Protein AF-A0A927YHT5-F1 (afdb_monomer)

Foldseek 3Di:
DDDPCPDDDPVNVVVVVVVVVVVCVVVVVVVVLVLLVVLLVQVLVVQVQLQVQLVVLVPDPQLVPFPLSVVLVVVLQWKDFQQCSCPPPPHSNQVSSCVSSVHPGRDQVVVVVSRSLAPDPRWTKIKHQPPDPVRGMKIFIAQAFCSSDGDNPDPRGDPVCCHTGSMDD

Sequence (169 aa):
MKTNNKGFSLVELIIVIAIMAILVGIMAPQLLRYVEKSRVTADEELLNAIYSAVVYASYDPIVLDDPNAKAIIDSLVTPRTLESIMTPAGNAYAAEVMDTLGWSDLNQATYEAMLESAHESNCEIWIAYQGGVQNPIAMWITTTDSRGKRDTSHSGTSVDDIGINICIK

pLDDT: mean 84.1, std 9.45, range [52.19, 95.19]

Solvent-accessible surface area (backbone atoms only — not comparable to full-atom values): 9351 Å² total; per-residue (Å²): 135,89,80,83,76,79,67,81,52,71,66,62,54,53,54,49,54,54,52,52,52,55,54,49,65,63,44,52,67,55,51,53,53,51,52,46,49,49,23,37,50,52,39,50,52,53,51,50,52,51,49,51,22,51,56,53,26,71,68,34,69,70,19,69,70,30,71,64,24,42,54,48,60,70,52,24,71,46,51,40,50,55,45,56,55,46,58,64,78,89,33,51,33,40,50,44,26,27,61,68,67,72,43,96,67,62,45,54,75,63,57,44,75,65,43,62,40,66,72,60,88,86,44,46,47,27,35,25,50,66,80,40,94,92,39,47,51,32,35,32,39,36,38,20,27,62,78,41,42,79,36,73,90,55,89,54,67,49,83,74,44,63,76,50,20,40,54,51,102

Radius of gyra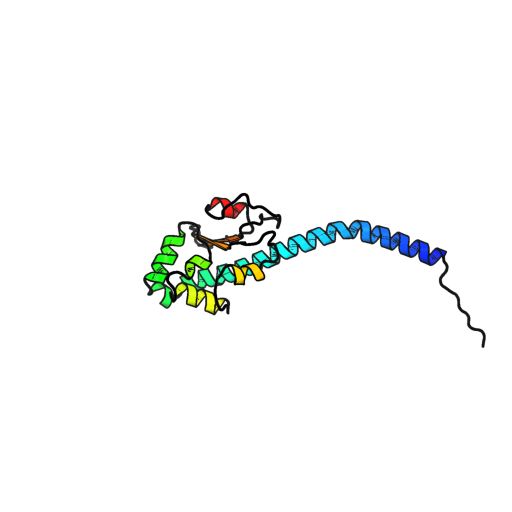tion: 24.28 Å; Cα contacts (8 Å, |Δi|>4): 235; chains: 1; bounding box: 51×54×74 Å

Mean predicted aligned error: 8.29 Å

Secondary structure (DSSP, 8-state):
---------HHHHHHHHHHHHHHHHHHHHHHHHHHHHHHHHHHHHHHHHHHHHHHHHHT-HHHHH-HHHHHHHHHTTS-EEGGGGG-STT-HHHHHHHHHHT-S---HHHHHTT-SS--SS---EEEEE---SS--EEEEEEEEETTS-B--S--S-SGGGGGTEEEE-

Structure (mmCIF, N/CA/C/O backbone):
data_AF-A0A927YHT5-F1
#
_entry.id   AF-A0A927YHT5-F1
#
loop_
_atom_site.group_PDB
_atom_site.id
_atom_site.type_symbol
_atom_site.label_atom_id
_atom_site.label_alt_id
_atom_site.label_comp_id
_atom_site.label_asym_id
_atom_site.label_entity_id
_atom_site.label_seq_id
_atom_site.pdbx_PDB_ins_code
_atom_site.Cartn_x
_atom_site.Cartn_y
_atom_site.Cartn_z
_atom_site.occupancy
_atom_site.B_iso_or_equiv
_atom_site.auth_seq_id
_atom_site.auth_comp_id
_atom_site.auth_asym_id
_atom_site.auth_atom_id
_atom_site.pdbx_PDB_model_num
ATOM 1 N N . MET A 1 1 ? -28.767 -37.677 50.934 1.00 52.19 1 MET A N 1
ATOM 2 C CA . MET A 1 1 ? -27.648 -36.766 50.606 1.00 52.19 1 MET A CA 1
ATOM 3 C C . MET A 1 1 ? -28.220 -35.358 50.487 1.00 52.19 1 MET A C 1
ATOM 5 O O . MET A 1 1 ? -29.147 -35.182 49.713 1.00 52.19 1 MET A O 1
ATOM 9 N N . LYS A 1 2 ? -27.792 -34.397 51.318 1.00 57.84 2 LYS A N 1
ATOM 10 C CA . LYS A 1 2 ? -28.307 -33.013 51.286 1.00 57.84 2 LYS A CA 1
ATOM 11 C C . LYS A 1 2 ? -27.461 -32.192 50.314 1.00 57.84 2 LYS A C 1
ATOM 13 O O . LYS A 1 2 ? -26.286 -31.956 50.574 1.00 57.84 2 LYS A O 1
ATOM 18 N N . THR A 1 3 ? -28.052 -31.799 49.193 1.00 61.78 3 THR A N 1
ATOM 19 C CA . THR A 1 3 ? -27.438 -30.930 48.185 1.00 61.78 3 THR A CA 1
ATOM 20 C C . THR A 1 3 ? -27.523 -29.478 48.654 1.00 61.78 3 THR A C 1
ATOM 22 O O . THR A 1 3 ? -28.594 -28.873 48.638 1.00 61.78 3 THR A O 1
ATOM 25 N N . ASN A 1 4 ? -26.396 -28.926 49.110 1.00 62.78 4 ASN A N 1
ATOM 26 C CA . ASN A 1 4 ? -26.247 -27.505 49.425 1.00 62.78 4 ASN A CA 1
ATOM 27 C C . ASN A 1 4 ? -26.139 -26.698 48.127 1.00 62.78 4 ASN A C 1
ATOM 29 O O . ASN A 1 4 ? -25.057 -26.253 47.750 1.00 62.78 4 ASN A O 1
ATOM 33 N N . ASN A 1 5 ? -27.264 -26.496 47.448 1.00 65.56 5 ASN A N 1
ATOM 34 C CA . ASN A 1 5 ? -27.343 -25.544 46.348 1.00 65.56 5 ASN A CA 1
ATOM 35 C C . ASN A 1 5 ? -27.435 -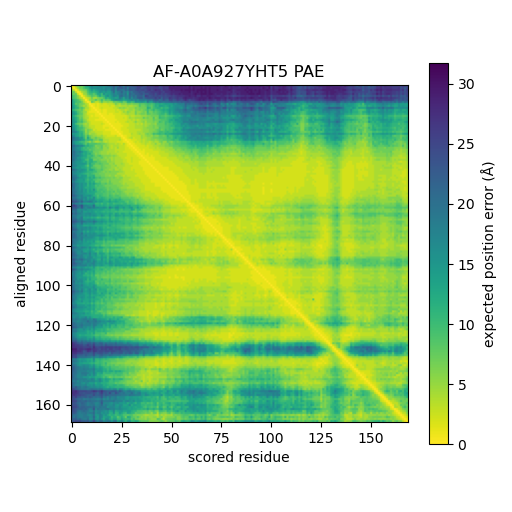24.136 46.948 1.00 65.56 5 ASN A C 1
ATOM 37 O O . ASN A 1 5 ? -28.519 -23.570 47.073 1.00 65.56 5 ASN A O 1
ATOM 41 N N . LYS A 1 6 ? -26.288 -23.578 47.354 1.00 71.06 6 LYS A N 1
ATOM 42 C CA . LYS A 1 6 ? -26.141 -22.130 47.541 1.00 71.06 6 LYS A CA 1
ATOM 43 C C . LYS A 1 6 ? -26.131 -21.512 46.144 1.00 71.06 6 LYS A C 1
ATOM 45 O O . LYS A 1 6 ? -25.075 -21.341 45.545 1.00 71.06 6 LYS A O 1
ATOM 50 N N . GLY A 1 7 ? -27.323 -21.320 45.584 1.00 71.12 7 GLY A N 1
ATOM 51 C CA . GLY A 1 7 ? -27.490 -20.574 44.345 1.00 71.12 7 GLY A CA 1
ATOM 52 C C . GLY A 1 7 ? -26.921 -19.169 44.518 1.00 71.12 7 GLY A C 1
ATOM 53 O O . GLY A 1 7 ? -27.036 -18.593 45.601 1.00 71.12 7 GLY A O 1
ATOM 54 N N . PHE A 1 8 ? -26.287 -18.666 43.460 1.00 75.62 8 PHE A N 1
ATOM 55 C CA . PHE A 1 8 ? -25.783 -17.297 43.363 1.00 75.62 8 PHE A CA 1
ATOM 56 C C . PHE A 1 8 ? -26.846 -16.320 43.878 1.00 75.62 8 PHE A C 1
ATOM 58 O O . PHE A 1 8 ? -28.008 -16.400 43.463 1.00 75.62 8 PHE A O 1
ATOM 65 N N . SER A 1 9 ? -26.482 -15.426 44.797 1.00 87.69 9 SER A N 1
ATOM 66 C CA . SER A 1 9 ? -27.430 -14.424 45.271 1.00 87.69 9 SER A CA 1
ATOM 67 C C . SER A 1 9 ? -27.794 -13.499 44.112 1.00 87.69 9 SER A C 1
ATOM 69 O O . SER A 1 9 ? -26.930 -13.058 43.353 1.00 87.69 9 SER A O 1
ATOM 71 N N . LEU A 1 10 ? -29.075 -13.151 43.987 1.00 85.75 10 LEU A N 1
ATOM 72 C CA . LEU A 1 10 ? -29.550 -12.189 42.986 1.00 85.75 10 LEU A CA 1
ATOM 73 C C . LEU A 1 10 ? -28.789 -10.852 43.113 1.00 85.75 10 LEU A C 1
ATOM 75 O O . LEU A 1 10 ? -28.467 -10.212 42.115 1.00 85.75 10 LEU A O 1
ATOM 79 N N . VAL A 1 11 ? -28.411 -10.486 44.342 1.00 89.88 11 VAL A N 1
ATOM 80 C CA . VAL A 1 11 ? -27.590 -9.303 44.639 1.00 89.88 11 VAL A CA 1
ATOM 81 C C . VAL A 1 11 ? -26.174 -9.428 44.075 1.00 89.88 11 VAL A C 1
ATOM 83 O O . VAL A 1 11 ? -25.673 -8.473 43.485 1.00 89.88 11 VAL A O 1
ATOM 86 N N . GLU A 1 12 ? -25.538 -10.594 44.211 1.00 89.00 12 GLU A N 1
ATOM 87 C CA . GLU A 1 12 ? -24.200 -10.838 43.654 1.00 89.00 12 GLU A CA 1
ATOM 88 C C . GLU A 1 12 ? -24.223 -10.702 42.127 1.00 89.00 12 GLU A C 1
ATOM 90 O O . GLU A 1 12 ? -23.316 -10.110 41.549 1.00 89.00 12 GLU A O 1
ATOM 95 N N . LEU A 1 13 ? -25.299 -11.150 41.474 1.00 88.69 13 LEU A N 1
ATOM 96 C CA . LEU A 1 13 ? -25.463 -11.020 40.026 1.00 88.69 13 LEU A CA 1
ATOM 97 C C . LEU A 1 13 ? -25.645 -9.559 39.572 1.00 88.69 13 LEU A C 1
ATOM 99 O O . LEU A 1 13 ? -25.036 -9.149 38.583 1.00 88.69 13 LEU A O 1
ATOM 103 N N . ILE A 1 14 ? -26.446 -8.760 40.289 1.00 92.00 14 ILE A N 1
ATOM 104 C CA . ILE A 1 14 ? -26.685 -7.346 39.940 1.00 92.00 14 ILE A CA 1
ATOM 105 C C . ILE A 1 14 ? -25.396 -6.521 40.041 1.00 92.00 14 ILE A C 1
ATOM 107 O O . ILE A 1 14 ? -25.116 -5.691 39.176 1.00 92.00 14 ILE A O 1
ATOM 111 N N . ILE A 1 15 ? -24.589 -6.753 41.078 1.00 93.19 15 ILE A N 1
ATOM 112 C CA . ILE A 1 15 ? -23.320 -6.034 41.249 1.00 93.19 15 ILE A CA 1
ATOM 113 C C . ILE A 1 15 ? -22.355 -6.377 40.104 1.00 93.19 15 ILE A C 1
ATOM 115 O O . ILE A 1 15 ? -21.684 -5.490 39.576 1.00 93.19 15 ILE A O 1
ATOM 119 N N . VAL A 1 16 ? -22.328 -7.639 39.665 1.00 93.31 16 VAL A N 1
ATOM 120 C CA . VAL A 1 16 ? -21.470 -8.082 38.556 1.00 93.31 16 VAL A CA 1
ATOM 121 C C . VAL A 1 16 ? -21.847 -7.394 37.243 1.00 93.31 16 VAL A C 1
ATOM 123 O O . VAL A 1 16 ? -20.965 -6.852 36.576 1.00 93.31 16 VAL A O 1
ATOM 126 N N . ILE A 1 17 ? -23.135 -7.350 36.878 1.00 94.00 17 ILE A N 1
ATOM 127 C CA . ILE A 1 17 ? -23.556 -6.667 35.641 1.00 94.00 17 ILE A CA 1
ATOM 128 C C . ILE A 1 17 ? -23.298 -5.157 35.704 1.00 94.00 17 ILE A C 1
ATOM 130 O O . ILE A 1 17 ? -22.954 -4.561 34.686 1.00 94.00 17 ILE A O 1
ATOM 134 N N . ALA A 1 18 ? -23.397 -4.544 36.889 1.00 94.81 18 ALA A N 1
ATOM 135 C CA . ALA A 1 18 ? -23.123 -3.122 37.073 1.00 94.81 18 ALA A CA 1
ATOM 136 C C . ALA A 1 18 ? -21.645 -2.789 36.810 1.00 94.81 18 ALA A C 1
ATOM 138 O O . ALA A 1 18 ? -21.345 -1.830 36.101 1.00 94.81 18 ALA A O 1
ATOM 139 N N . ILE A 1 19 ? -20.716 -3.603 37.322 1.00 95.19 19 ILE A N 1
ATOM 140 C CA . ILE A 1 19 ? -19.278 -3.398 37.092 1.00 95.19 19 ILE A CA 1
ATOM 141 C C . ILE A 1 19 ? -18.917 -3.689 35.630 1.00 95.19 19 ILE A C 1
ATOM 143 O O . ILE A 1 19 ? -18.201 -2.900 35.015 1.00 95.19 19 ILE A O 1
ATOM 147 N N . MET A 1 20 ? -19.451 -4.767 35.042 1.00 94.00 20 MET A N 1
ATOM 148 C CA . MET A 1 20 ? -19.230 -5.079 33.623 1.00 94.00 20 MET A CA 1
ATOM 149 C C . MET A 1 20 ? -19.726 -3.953 32.705 1.00 94.00 20 MET A C 1
ATOM 151 O O . MET A 1 20 ? -19.041 -3.607 31.746 1.00 94.00 20 MET A O 1
ATOM 155 N N . ALA A 1 21 ? -20.864 -3.325 33.023 1.00 93.94 21 ALA A N 1
ATOM 156 C CA . ALA A 1 21 ? -21.387 -2.195 32.258 1.00 93.94 21 ALA A CA 1
ATOM 157 C C . ALA A 1 21 ? -20.448 -0.975 32.289 1.00 93.94 21 ALA A C 1
ATOM 159 O O . ALA A 1 21 ? -20.209 -0.360 31.250 1.00 93.94 21 ALA A O 1
ATOM 160 N N . ILE A 1 22 ? -19.872 -0.650 33.453 1.00 93.81 22 ILE A N 1
ATOM 161 C CA . ILE A 1 22 ? -18.911 0.457 33.588 1.00 93.81 22 ILE A CA 1
ATOM 162 C C . ILE A 1 22 ? -17.632 0.164 32.791 1.00 93.81 22 ILE A C 1
ATOM 164 O O . ILE A 1 22 ? -17.156 1.031 32.058 1.00 93.81 22 ILE A O 1
ATOM 168 N N . LEU A 1 23 ? -17.095 -1.056 32.900 1.00 93.00 23 LEU A N 1
ATOM 169 C CA . LEU A 1 23 ? -15.876 -1.459 32.190 1.00 93.00 23 LEU A CA 1
ATOM 170 C C . LEU A 1 23 ? -16.054 -1.377 30.669 1.00 93.00 23 LEU A C 1
ATOM 172 O O . LEU A 1 23 ? -15.234 -0.762 29.986 1.00 93.00 23 LEU A O 1
ATOM 176 N N . VAL A 1 24 ? -17.153 -1.924 30.142 1.00 91.62 24 VAL A N 1
ATOM 177 C CA . VAL A 1 24 ? -17.459 -1.872 28.704 1.00 91.62 24 VAL A CA 1
ATOM 178 C C . VAL A 1 24 ? -17.678 -0.431 28.236 1.00 91.62 24 VAL A C 1
ATOM 180 O O . VAL A 1 24 ? -17.206 -0.068 27.159 1.00 91.62 24 VAL A O 1
ATOM 183 N N . GLY A 1 25 ? -18.322 0.410 29.053 1.00 91.69 25 GLY A N 1
ATOM 184 C CA . GLY A 1 25 ? -18.572 1.815 28.725 1.00 91.69 25 GLY A CA 1
ATOM 185 C C . GLY A 1 25 ? -17.300 2.629 28.462 1.00 91.69 25 GLY A C 1
ATOM 186 O O . GLY A 1 25 ? -17.291 3.476 27.573 1.00 91.69 25 GLY A O 1
ATOM 187 N N . ILE A 1 26 ? -16.211 2.349 29.185 1.00 90.38 26 ILE A N 1
ATOM 188 C CA . ILE A 1 26 ? -14.919 3.028 28.990 1.00 90.38 26 ILE A CA 1
ATOM 189 C C . ILE A 1 26 ? -14.113 2.371 27.858 1.00 90.38 26 ILE A C 1
ATOM 191 O O . ILE A 1 26 ? -13.456 3.065 27.081 1.00 90.38 26 ILE A O 1
ATOM 195 N N . MET A 1 27 ? -14.170 1.041 27.739 1.00 86.00 27 MET A N 1
ATOM 196 C CA . MET A 1 27 ? -13.377 0.287 26.763 1.00 86.00 27 MET A CA 1
ATOM 197 C C . MET A 1 27 ? -13.871 0.440 25.321 1.00 86.00 27 MET A C 1
ATOM 199 O O . MET A 1 27 ? -13.050 0.491 24.407 1.00 86.00 27 MET A O 1
ATOM 203 N N . ALA A 1 28 ? -15.183 0.543 25.094 1.00 87.12 28 ALA A N 1
ATOM 204 C CA . ALA A 1 28 ? -15.767 0.615 23.753 1.00 87.12 28 ALA A CA 1
ATOM 205 C C . ALA A 1 28 ? -15.151 1.705 22.839 1.00 87.12 28 ALA A C 1
ATOM 207 O O . ALA A 1 28 ? -14.698 1.357 21.746 1.00 87.12 28 ALA A O 1
ATOM 208 N N . PRO A 1 29 ? -15.048 2.993 23.239 1.00 86.88 29 PRO A N 1
ATOM 209 C CA . PRO A 1 29 ? -14.446 4.020 22.382 1.00 86.88 29 PRO A CA 1
ATOM 210 C C . PRO A 1 29 ? -12.946 3.804 22.159 1.00 86.88 29 PRO A C 1
ATOM 212 O O . PRO A 1 29 ? -12.416 4.163 21.110 1.00 86.88 29 PRO A O 1
ATOM 215 N N . GLN A 1 30 ? -12.248 3.220 23.134 1.00 85.12 30 GLN A N 1
ATOM 216 C CA . GLN A 1 30 ? -10.820 2.953 23.021 1.00 85.12 30 GLN A CA 1
ATOM 217 C C . GLN A 1 30 ? -10.548 1.824 22.017 1.00 85.12 30 GLN A C 1
ATOM 219 O O . GLN A 1 30 ? -9.658 1.955 21.179 1.00 85.12 30 GLN A O 1
ATOM 224 N N . LEU A 1 31 ? -11.350 0.757 22.055 1.00 84.62 31 LEU A N 1
ATOM 225 C CA . LEU A 1 31 ? -11.262 -0.363 21.117 1.00 84.62 31 LEU A CA 1
ATOM 226 C C . LEU A 1 31 ? -11.507 0.081 19.671 1.00 84.62 31 LEU A C 1
ATOM 228 O O . LEU A 1 31 ? -10.723 -0.279 18.799 1.00 84.62 31 LEU A O 1
ATOM 232 N N . LEU A 1 32 ? -12.519 0.919 19.420 1.00 86.12 32 LEU A N 1
ATOM 233 C CA . LEU A 1 32 ? -12.798 1.441 18.074 1.00 86.12 32 LEU A CA 1
ATOM 234 C C . LEU A 1 32 ? -11.594 2.192 17.484 1.00 86.12 32 LEU A C 1
ATOM 236 O O . LEU A 1 32 ? -11.202 1.941 16.349 1.00 86.12 32 LEU A O 1
ATOM 240 N N . ARG A 1 33 ? -10.943 3.044 18.286 1.00 84.06 33 ARG A N 1
ATOM 241 C CA . ARG A 1 33 ? -9.748 3.787 17.851 1.00 84.06 33 ARG A CA 1
ATOM 242 C C . ARG A 1 33 ? -8.549 2.880 17.581 1.00 84.06 33 ARG A C 1
ATOM 244 O O . ARG A 1 33 ? -7.747 3.187 16.705 1.00 84.06 33 ARG A O 1
ATOM 251 N N . TYR A 1 34 ? -8.399 1.790 18.335 1.00 86.62 34 TYR A N 1
ATOM 252 C CA . TYR A 1 34 ? -7.335 0.819 18.077 1.00 86.62 34 TYR A CA 1
ATOM 253 C C . TYR A 1 34 ? -7.578 0.021 16.799 1.00 86.62 34 TYR A C 1
ATOM 255 O O . TYR A 1 34 ? -6.619 -0.229 16.079 1.00 86.62 34 TYR A O 1
ATOM 263 N N . VAL A 1 35 ? -8.830 -0.329 16.490 1.00 87.31 35 VAL A N 1
ATOM 264 C CA . VAL A 1 35 ? -9.175 -1.009 15.232 1.00 87.31 35 VAL A CA 1
ATOM 265 C C . VAL A 1 35 ? -8.886 -0.104 14.035 1.00 87.31 35 VAL A C 1
ATOM 267 O O . VAL A 1 35 ? -8.201 -0.532 13.115 1.00 87.31 35 VAL A O 1
ATOM 270 N N . GLU A 1 36 ? -9.321 1.160 14.067 1.00 86.81 36 GLU A N 1
ATOM 271 C CA . GLU A 1 36 ? -9.010 2.134 13.006 1.00 86.81 36 GLU A CA 1
ATOM 272 C C . GLU A 1 36 ? -7.499 2.291 12.812 1.00 86.81 36 GLU A C 1
ATOM 274 O O . GLU A 1 36 ? -7.001 2.192 11.694 1.00 86.81 36 GLU A O 1
ATOM 279 N N . LYS A 1 37 ? -6.750 2.454 13.910 1.00 87.25 37 LYS A N 1
ATOM 280 C CA . LYS A 1 37 ? -5.292 2.564 13.845 1.00 87.25 37 LYS A CA 1
ATOM 281 C C . LYS A 1 37 ? -4.637 1.292 13.298 1.00 87.25 37 LYS A C 1
ATOM 283 O O . LYS A 1 37 ? -3.685 1.398 12.541 1.00 87.25 37 LYS A O 1
ATOM 288 N N . SER A 1 38 ? -5.144 0.112 13.655 1.00 89.31 38 SER A N 1
ATOM 289 C CA . SER A 1 38 ? -4.631 -1.160 13.141 1.00 89.31 38 SER A CA 1
ATOM 290 C C . SER A 1 38 ? -4.820 -1.286 11.631 1.00 89.31 38 SER A C 1
ATOM 292 O O . SER A 1 38 ? -3.928 -1.811 10.977 1.00 89.31 38 SER A O 1
ATOM 294 N N . ARG A 1 39 ? -5.941 -0.793 11.081 1.00 90.12 39 ARG A N 1
ATOM 295 C CA . ARG A 1 39 ? -6.186 -0.764 9.627 1.00 90.12 39 ARG A CA 1
ATOM 296 C C . ARG A 1 39 ? -5.181 0.148 8.920 1.00 90.12 39 ARG A C 1
ATOM 298 O O . ARG A 1 39 ? -4.601 -0.250 7.924 1.00 90.12 39 ARG A O 1
ATOM 305 N N . VAL A 1 40 ? -4.917 1.334 9.481 1.00 89.50 40 VAL A N 1
ATOM 306 C CA . VAL A 1 40 ? -3.891 2.256 8.953 1.00 89.50 40 VAL A CA 1
ATOM 307 C C . VAL A 1 40 ? -2.503 1.623 8.993 1.00 89.50 40 VAL A C 1
ATOM 309 O O . VAL A 1 40 ? -1.783 1.681 8.009 1.00 89.50 40 VAL A O 1
ATOM 312 N N . THR A 1 41 ? -2.130 0.988 10.107 1.00 89.44 41 THR A N 1
ATOM 313 C CA . THR A 1 41 ? -0.822 0.329 10.233 1.00 89.44 41 THR A CA 1
ATOM 314 C C . THR A 1 41 ? -0.674 -0.854 9.273 1.00 89.44 41 THR A C 1
ATOM 316 O O . THR A 1 41 ? 0.395 -1.010 8.696 1.00 89.44 41 THR A O 1
ATOM 319 N N . ALA A 1 42 ? -1.725 -1.651 9.052 1.00 91.00 42 ALA A N 1
ATOM 320 C CA . ALA A 1 42 ? -1.698 -2.730 8.062 1.00 91.00 42 ALA A CA 1
ATOM 321 C C . ALA A 1 42 ? -1.446 -2.194 6.640 1.00 91.00 42 ALA A C 1
ATOM 323 O O . ALA A 1 42 ? -0.620 -2.736 5.907 1.00 91.00 42 ALA A O 1
ATOM 324 N N . ASP A 1 43 ? -2.088 -1.081 6.285 1.00 91.12 43 ASP A N 1
ATOM 325 C CA . ASP A 1 43 ? -1.894 -0.438 4.985 1.00 91.12 43 ASP A CA 1
ATOM 326 C C . ASP A 1 43 ? -0.511 0.216 4.857 1.00 91.12 43 ASP A C 1
ATOM 328 O O . ASP A 1 43 ? 0.106 0.141 3.797 1.00 91.12 43 ASP A O 1
ATOM 332 N N . GLU A 1 44 ? 0.026 0.806 5.932 1.00 90.50 44 GLU A N 1
ATOM 333 C CA . GLU A 1 44 ? 1.414 1.289 5.978 1.00 90.50 44 GLU A CA 1
ATOM 334 C C . GLU A 1 44 ? 2.420 0.141 5.799 1.00 90.50 44 GLU A C 1
ATOM 336 O O . GLU A 1 44 ? 3.423 0.304 5.105 1.00 90.50 44 GLU A O 1
ATOM 341 N N . GLU A 1 45 ? 2.181 -1.026 6.402 1.00 92.12 45 GLU A N 1
ATOM 342 C CA . GLU A 1 45 ? 3.020 -2.220 6.232 1.00 92.12 45 GLU A CA 1
ATOM 343 C C . GLU A 1 45 ? 2.982 -2.737 4.788 1.00 92.12 45 GLU A C 1
ATOM 345 O O . GLU A 1 45 ? 4.037 -3.010 4.207 1.00 92.12 45 GLU A O 1
ATOM 350 N N . LEU A 1 46 ? 1.795 -2.799 4.178 1.00 91.56 46 LEU A N 1
ATOM 351 C CA . LEU A 1 46 ? 1.635 -3.156 2.767 1.00 91.56 46 LEU A CA 1
ATOM 352 C C . LEU A 1 46 ? 2.354 -2.156 1.852 1.00 91.56 46 LEU A C 1
ATOM 354 O O . LEU A 1 46 ? 3.109 -2.552 0.963 1.00 91.56 46 LEU A O 1
ATOM 358 N N . LEU A 1 47 ? 2.185 -0.857 2.103 1.00 90.62 47 LEU A N 1
ATOM 359 C CA . LEU A 1 47 ? 2.836 0.196 1.332 1.00 90.62 47 LEU A CA 1
ATOM 360 C C . LEU A 1 47 ? 4.363 0.144 1.479 1.00 90.62 47 LEU A C 1
ATOM 362 O O . LEU A 1 47 ? 5.071 0.333 0.495 1.00 90.62 47 LEU A O 1
ATOM 366 N N . ASN A 1 48 ? 4.878 -0.182 2.669 1.00 91.44 48 ASN A N 1
ATOM 367 C CA . ASN A 1 48 ? 6.308 -0.396 2.912 1.00 91.44 48 ASN A CA 1
ATOM 368 C C . ASN A 1 48 ? 6.86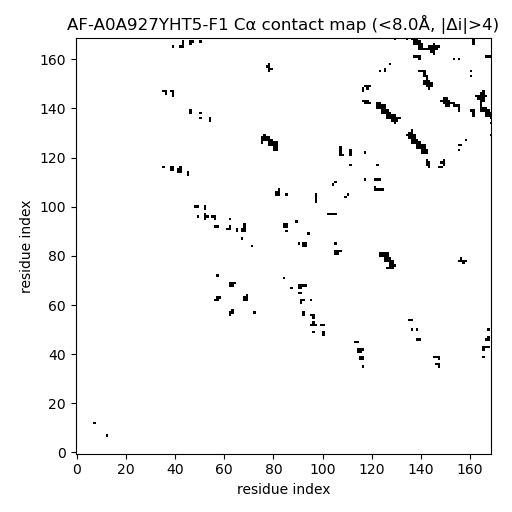5 -1.611 2.156 1.00 91.44 48 ASN A C 1
ATOM 370 O O . ASN A 1 48 ? 7.999 -1.560 1.667 1.00 91.44 48 ASN A O 1
ATOM 374 N N . ALA A 1 49 ? 6.092 -2.695 2.055 1.00 92.25 49 ALA A N 1
ATOM 375 C CA . ALA A 1 49 ? 6.483 -3.869 1.280 1.00 92.25 49 ALA A CA 1
ATOM 376 C C . ALA A 1 49 ? 6.613 -3.520 -0.210 1.00 92.25 49 ALA A C 1
ATOM 378 O O . ALA A 1 49 ? 7.651 -3.794 -0.816 1.00 92.25 49 ALA A O 1
ATOM 379 N N . ILE A 1 50 ? 5.610 -2.834 -0.773 1.00 92.19 50 ILE A N 1
ATOM 380 C CA . ILE A 1 50 ? 5.638 -2.376 -2.170 1.00 92.19 50 ILE A CA 1
ATOM 381 C C . ILE A 1 50 ? 6.775 -1.377 -2.381 1.00 92.19 50 ILE A C 1
ATOM 383 O O . ILE A 1 50 ? 7.552 -1.532 -3.317 1.00 92.19 50 ILE A O 1
ATOM 387 N N . TYR A 1 51 ? 6.928 -0.397 -1.491 1.00 90.75 51 TYR A N 1
ATOM 388 C CA . TYR A 1 51 ? 8.009 0.584 -1.546 1.00 90.75 51 TYR A CA 1
ATOM 389 C C . TYR A 1 51 ? 9.382 -0.094 -1.618 1.00 90.75 51 TYR A C 1
ATOM 391 O O . TYR A 1 51 ? 10.185 0.207 -2.501 1.00 90.75 51 TYR A O 1
ATOM 399 N N . SER A 1 52 ? 9.631 -1.067 -0.741 1.00 91.19 52 SER A N 1
ATOM 400 C CA . SER A 1 52 ? 10.897 -1.801 -0.713 1.00 91.19 52 SER A CA 1
ATOM 401 C C . SER A 1 52 ? 11.135 -2.581 -2.009 1.00 91.19 52 SER A C 1
ATOM 403 O O . SER A 1 52 ? 12.250 -2.557 -2.525 1.00 91.19 52 SER A O 1
ATOM 405 N N . ALA A 1 53 ? 10.098 -3.214 -2.566 1.00 92.38 53 ALA A N 1
ATOM 406 C CA . ALA A 1 53 ? 10.178 -3.926 -3.841 1.00 92.38 53 ALA A CA 1
ATOM 407 C C . ALA A 1 53 ? 10.460 -2.986 -5.024 1.00 92.38 53 AL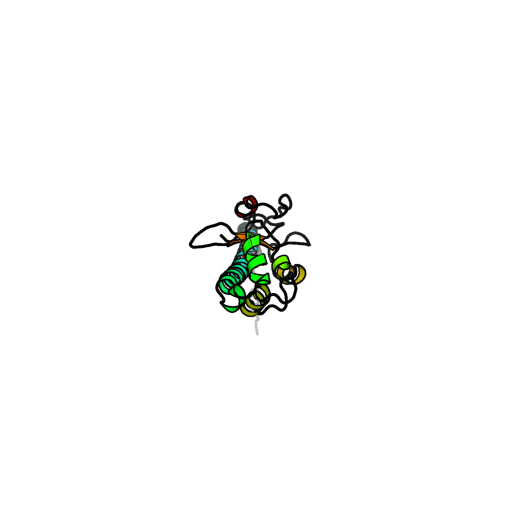A A C 1
ATOM 409 O O . ALA A 1 53 ? 11.339 -3.255 -5.837 1.00 92.38 53 ALA A O 1
ATOM 410 N N . VAL A 1 54 ? 9.766 -1.849 -5.089 1.00 90.81 54 VAL A N 1
ATOM 411 C CA . VAL A 1 54 ? 9.934 -0.814 -6.122 1.00 90.81 54 VAL A CA 1
ATOM 412 C C . VAL A 1 54 ? 11.344 -0.223 -6.080 1.00 90.81 54 VAL A C 1
ATOM 414 O O . VAL A 1 54 ? 11.992 -0.071 -7.118 1.00 90.81 54 VAL A O 1
ATOM 417 N N . VAL A 1 55 ? 11.858 0.082 -4.888 1.00 88.25 55 VAL A N 1
ATOM 418 C CA . VAL A 1 55 ? 13.223 0.594 -4.715 1.00 88.25 55 VAL A CA 1
ATOM 419 C C . VAL A 1 55 ? 14.254 -0.473 -5.066 1.00 88.25 55 VAL A C 1
ATOM 421 O O . VAL A 1 55 ? 15.200 -0.172 -5.788 1.00 88.25 55 VAL A O 1
ATOM 424 N N . TYR A 1 56 ? 14.060 -1.715 -4.619 1.00 89.94 56 TYR A N 1
ATOM 425 C CA . TYR A 1 56 ? 14.948 -2.831 -4.944 1.00 89.94 56 TYR A CA 1
ATOM 426 C C . TYR A 1 56 ? 15.037 -3.069 -6.456 1.00 89.94 56 TYR A C 1
ATOM 428 O O . TYR A 1 56 ? 16.137 -3.044 -7.009 1.00 89.94 56 TYR A O 1
ATOM 436 N N . ALA A 1 57 ? 13.892 -3.166 -7.136 1.00 90.56 57 ALA A N 1
ATOM 437 C CA . ALA A 1 57 ? 13.819 -3.321 -8.586 1.00 90.56 57 ALA A CA 1
ATOM 438 C C . ALA A 1 57 ? 14.499 -2.160 -9.330 1.00 90.56 57 ALA A C 1
ATOM 440 O O . ALA A 1 57 ? 15.109 -2.361 -10.374 1.00 90.56 57 ALA A O 1
ATOM 441 N N . SER A 1 58 ? 14.461 -0.940 -8.781 1.00 86.94 58 SER A N 1
ATOM 442 C CA . SER A 1 58 ? 15.101 0.233 -9.399 1.00 86.94 58 SER A CA 1
ATOM 443 C C . SER A 1 58 ? 16.635 0.152 -9.427 1.00 86.94 58 SER A C 1
ATOM 445 O O . SER A 1 58 ? 17.267 0.894 -10.180 1.00 86.94 58 SER A O 1
ATOM 447 N N . TYR A 1 59 ? 17.239 -0.718 -8.613 1.00 87.25 59 TYR A N 1
ATOM 448 C CA . TYR A 1 59 ? 18.688 -0.940 -8.565 1.00 87.25 59 TYR 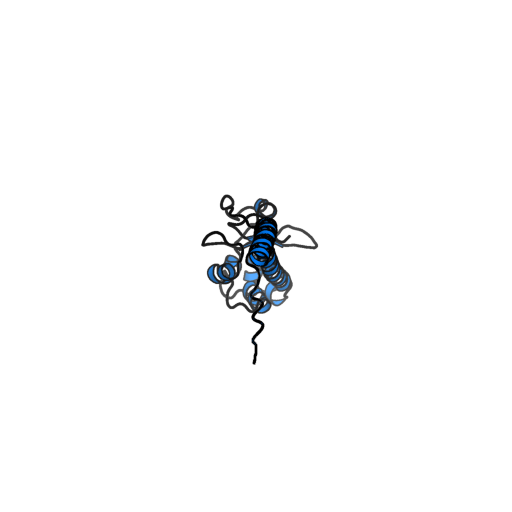A CA 1
ATOM 449 C C . TYR A 1 59 ? 19.138 -2.220 -9.278 1.00 87.25 59 TYR A C 1
ATOM 451 O O . TYR A 1 59 ? 20.344 -2.479 -9.330 1.00 87.25 59 TYR A O 1
ATOM 459 N N . ASP A 1 60 ? 18.213 -3.013 -9.820 1.00 89.56 60 ASP A N 1
ATOM 460 C CA . ASP A 1 60 ? 18.560 -4.250 -10.511 1.00 89.56 60 ASP A CA 1
ATOM 461 C C . ASP A 1 60 ? 19.241 -3.951 -11.866 1.00 89.56 60 ASP A C 1
ATOM 463 O O . ASP A 1 60 ? 18.714 -3.165 -12.662 1.00 89.56 60 ASP A O 1
ATOM 467 N N . PRO A 1 61 ? 20.407 -4.556 -12.174 1.00 87.00 61 PRO A N 1
ATOM 468 C CA . PRO A 1 61 ? 21.078 -4.353 -13.457 1.00 87.00 61 PRO A CA 1
ATOM 469 C C . PRO A 1 61 ? 20.218 -4.729 -14.677 1.00 87.00 61 PRO A C 1
ATOM 471 O O . PRO A 1 61 ? 20.317 -4.057 -15.700 1.00 87.00 61 PRO A O 1
ATOM 474 N N . ILE A 1 62 ? 19.356 -5.747 -14.584 1.00 88.38 62 ILE A N 1
ATOM 475 C CA . ILE A 1 62 ? 18.449 -6.169 -15.665 1.00 88.38 62 ILE A CA 1
ATOM 476 C C . ILE A 1 62 ? 17.434 -5.063 -15.967 1.00 88.38 62 ILE A C 1
ATOM 478 O O . ILE A 1 62 ? 17.158 -4.765 -17.129 1.00 88.38 62 ILE A O 1
ATOM 482 N N . VAL A 1 63 ? 16.909 -4.423 -14.922 1.00 89.75 63 VAL A N 1
ATOM 483 C CA . VAL A 1 63 ? 15.972 -3.297 -15.035 1.00 89.75 63 VAL A CA 1
ATOM 484 C C . VAL A 1 63 ? 16.667 -2.073 -15.624 1.00 89.75 63 VAL A C 1
ATOM 486 O O . VAL A 1 63 ? 16.099 -1.391 -16.475 1.00 89.75 63 VAL A O 1
ATOM 489 N N . LEU A 1 64 ? 17.903 -1.797 -15.202 1.00 86.06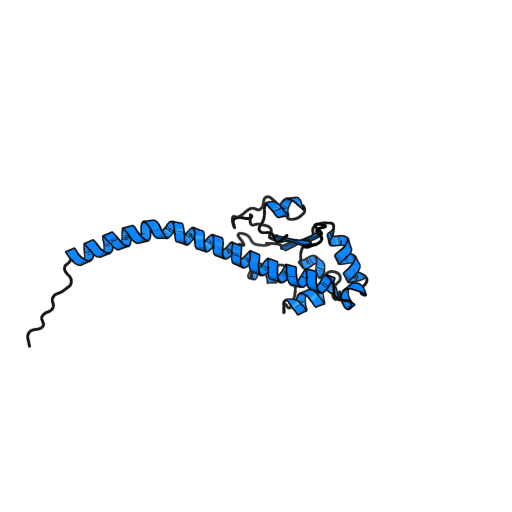 64 LEU A N 1
ATOM 490 C CA . LEU A 1 64 ? 18.683 -0.661 -15.698 1.00 86.06 64 LEU A CA 1
ATOM 491 C C . LEU A 1 64 ? 19.062 -0.797 -17.183 1.00 86.06 64 LEU A C 1
ATOM 493 O O . LEU A 1 64 ? 19.189 0.224 -17.865 1.00 86.06 64 LEU A O 1
ATOM 497 N N . ASP A 1 65 ? 19.200 -2.028 -17.680 1.00 89.25 65 ASP A N 1
ATOM 498 C CA . ASP A 1 65 ? 19.506 -2.330 -19.082 1.00 89.25 65 ASP A CA 1
ATOM 499 C C . ASP A 1 65 ? 18.255 -2.381 -19.993 1.00 89.25 65 ASP A C 1
ATOM 501 O O . ASP A 1 65 ? 18.398 -2.331 -21.219 1.00 89.25 65 ASP A O 1
ATOM 505 N N . ASP A 1 66 ? 17.030 -2.432 -19.444 1.00 88.38 66 ASP A N 1
ATOM 506 C CA . ASP A 1 66 ? 15.774 -2.406 -20.214 1.00 88.38 66 ASP A CA 1
ATOM 507 C C . ASP A 1 66 ? 15.325 -0.956 -20.529 1.00 88.38 66 ASP A C 1
ATOM 509 O O . ASP A 1 66 ? 14.956 -0.192 -19.627 1.00 88.38 66 ASP A O 1
ATOM 513 N N . PRO A 1 67 ? 15.266 -0.549 -21.816 1.00 87.94 67 PRO A N 1
ATOM 514 C CA . PRO A 1 67 ? 14.811 0.786 -22.203 1.00 87.94 67 PRO A CA 1
ATOM 515 C C . PRO A 1 67 ? 13.381 1.117 -21.751 1.00 87.94 67 PRO A C 1
ATOM 517 O O . PRO A 1 67 ? 13.085 2.282 -21.479 1.00 87.94 67 PRO A O 1
ATOM 520 N N . ASN A 1 68 ? 12.490 0.121 -21.675 1.00 87.94 68 ASN A N 1
ATOM 521 C CA . ASN A 1 68 ? 11.105 0.332 -21.248 1.00 87.94 68 ASN A CA 1
ATOM 522 C C . ASN A 1 68 ? 11.032 0.586 -19.742 1.00 87.94 68 ASN A C 1
ATOM 524 O O . ASN A 1 68 ? 10.379 1.536 -19.313 1.00 87.94 68 ASN A O 1
ATOM 528 N N . ALA A 1 69 ? 11.746 -0.220 -18.953 1.00 86.69 69 ALA A N 1
ATOM 529 C CA . ALA A 1 69 ? 11.888 -0.031 -17.515 1.00 86.69 69 ALA A CA 1
ATOM 5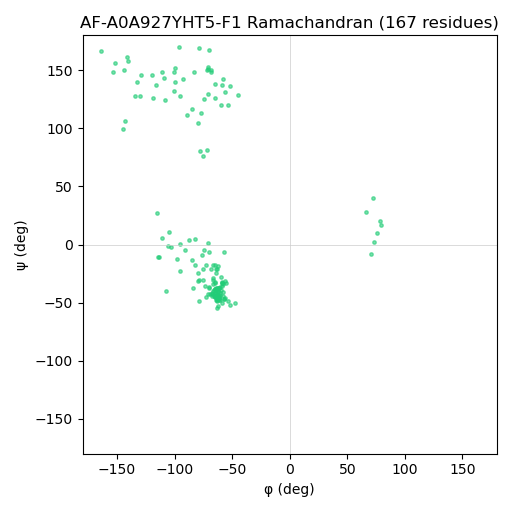30 C C . ALA A 1 69 ? 12.458 1.353 -17.181 1.00 86.69 69 ALA A C 1
ATOM 532 O O . ALA A 1 69 ? 11.887 2.089 -16.374 1.00 86.69 69 ALA A O 1
ATOM 533 N N . LYS A 1 70 ? 13.524 1.766 -17.875 1.00 85.12 70 LYS A N 1
ATOM 534 C CA . LYS A 1 70 ? 14.097 3.102 -17.705 1.00 85.12 70 LYS A CA 1
ATOM 535 C C . LYS A 1 70 ? 13.102 4.216 -18.036 1.00 85.12 70 LYS A C 1
ATOM 537 O O . LYS A 1 70 ? 13.009 5.186 -17.287 1.00 85.12 70 LYS A O 1
ATOM 542 N N . ALA A 1 71 ? 12.342 4.083 -19.125 1.00 87.31 71 ALA A N 1
ATOM 543 C CA . ALA A 1 71 ? 11.329 5.069 -19.491 1.00 87.31 71 ALA A CA 1
ATOM 544 C C . ALA A 1 71 ? 10.242 5.200 -18.414 1.00 87.31 71 ALA A C 1
ATOM 546 O O . ALA A 1 71 ? 9.800 6.316 -18.138 1.00 87.31 71 ALA A O 1
ATOM 547 N N . ILE A 1 72 ? 9.843 4.090 -17.780 1.00 87.69 72 ILE A N 1
ATOM 548 C CA . ILE A 1 72 ? 8.920 4.088 -16.639 1.00 87.69 72 ILE A CA 1
ATOM 549 C C . ILE A 1 72 ? 9.555 4.836 -15.465 1.00 87.69 72 ILE A C 1
ATOM 551 O O . ILE A 1 72 ? 8.973 5.813 -15.004 1.00 87.69 72 ILE A O 1
ATOM 555 N N . ILE A 1 73 ? 10.757 4.458 -15.030 1.00 84.88 73 ILE A N 1
ATOM 556 C CA . ILE A 1 73 ? 11.440 5.097 -13.894 1.00 84.88 73 ILE A CA 1
ATOM 557 C C . ILE A 1 73 ? 11.590 6.612 -14.112 1.00 84.88 73 ILE A C 1
ATOM 559 O O . ILE A 1 73 ? 11.224 7.401 -13.243 1.00 84.88 73 ILE A O 1
ATOM 563 N N . ASP A 1 74 ? 12.031 7.037 -15.299 1.00 85.25 74 ASP A N 1
ATOM 564 C CA . ASP A 1 74 ? 12.231 8.456 -15.629 1.00 85.25 74 ASP A CA 1
ATOM 565 C C . ASP A 1 74 ? 10.919 9.264 -15.611 1.00 85.25 74 ASP A C 1
ATOM 567 O O . ASP A 1 74 ? 10.923 10.478 -15.410 1.00 85.25 74 ASP A O 1
ATOM 571 N N . SER A 1 75 ? 9.776 8.608 -15.805 1.00 85.56 75 SER A N 1
ATOM 572 C CA . SER A 1 75 ? 8.463 9.256 -15.816 1.00 85.56 75 SER A CA 1
ATOM 573 C C . SER A 1 75 ? 7.737 9.209 -14.467 1.00 85.56 75 SER A C 1
ATOM 575 O O . SER A 1 75 ? 6.669 9.803 -14.337 1.00 85.56 75 SER A O 1
ATOM 577 N N . LEU A 1 76 ? 8.352 8.614 -13.437 1.00 86.00 76 LEU A N 1
ATOM 578 C CA . LEU A 1 76 ? 7.898 8.718 -12.042 1.00 86.00 76 LEU A CA 1
ATOM 579 C C . LEU A 1 76 ? 8.109 10.115 -11.444 1.00 86.00 76 LEU A C 1
ATOM 581 O O . LEU A 1 76 ? 7.645 10.382 -10.341 1.00 86.00 76 LEU A O 1
ATOM 585 N N . VAL A 1 77 ? 8.776 11.032 -12.158 1.00 82.69 77 VAL A N 1
ATOM 586 C CA . VAL A 1 77 ? 8.850 12.455 -11.772 1.00 82.69 77 VAL A CA 1
ATOM 587 C C . VAL A 1 77 ? 7.449 13.058 -11.617 1.00 82.69 77 VAL A C 1
ATOM 589 O O . VAL A 1 77 ? 7.239 13.947 -10.794 1.00 82.69 77 VAL A O 1
ATOM 592 N N . THR A 1 78 ? 6.483 12.562 -12.390 1.00 84.69 78 THR A N 1
ATOM 593 C CA . THR A 1 78 ? 5.059 12.839 -12.191 1.00 84.69 78 THR A CA 1
ATOM 594 C C . THR A 1 78 ? 4.397 11.668 -11.470 1.00 84.69 78 THR A C 1
ATOM 596 O O . THR A 1 78 ? 4.688 10.526 -11.838 1.00 84.69 78 THR A O 1
ATOM 599 N N . PRO A 1 79 ? 3.484 11.917 -10.512 1.00 87.94 79 PRO A N 1
ATOM 600 C CA . PRO A 1 79 ? 2.720 10.856 -9.871 1.00 87.94 79 PRO A CA 1
ATOM 601 C C . PRO A 1 79 ? 2.045 9.938 -10.883 1.00 87.94 79 PRO A C 1
ATOM 603 O O . PRO A 1 79 ? 1.456 10.407 -11.861 1.00 87.94 79 PRO A O 1
ATOM 606 N N . ARG A 1 80 ? 2.121 8.632 -10.635 1.00 88.56 80 ARG A N 1
ATOM 607 C CA . ARG A 1 80 ? 1.417 7.610 -11.410 1.00 88.56 80 ARG A CA 1
ATOM 608 C C . ARG A 1 80 ? 0.864 6.507 -10.530 1.00 88.56 80 ARG A C 1
ATOM 610 O O . ARG A 1 80 ? 1.379 6.266 -9.446 1.00 88.56 80 ARG A O 1
ATOM 617 N N . THR A 1 81 ? -0.146 5.802 -11.027 1.00 90.00 81 THR A N 1
ATOM 618 C CA . THR A 1 81 ? -0.679 4.615 -10.358 1.00 90.00 81 THR A CA 1
ATOM 619 C C . THR A 1 81 ? 0.329 3.469 -10.391 1.00 90.00 81 THR A C 1
ATOM 621 O O . THR A 1 81 ? 1.108 3.337 -11.341 1.00 90.00 81 THR A O 1
ATOM 624 N N . LEU A 1 82 ? 0.284 2.605 -9.379 1.00 89.19 82 LEU A N 1
ATOM 625 C CA . LEU A 1 82 ? 1.102 1.397 -9.311 1.00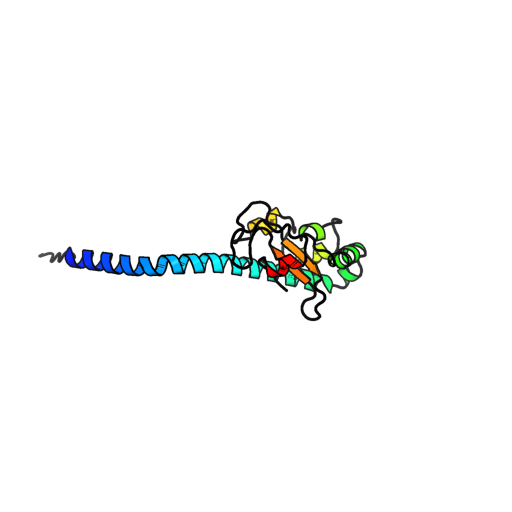 89.19 82 LEU A CA 1
ATOM 626 C C . LEU A 1 82 ? 0.862 0.494 -10.528 1.00 89.19 82 LEU A C 1
ATOM 628 O O . LEU A 1 82 ? 1.812 0.014 -11.130 1.00 89.19 82 LEU A O 1
ATOM 632 N N . GLU A 1 83 ? -0.389 0.346 -10.962 1.00 90.56 83 GLU A N 1
ATOM 633 C CA . GLU A 1 83 ? -0.747 -0.460 -12.136 1.00 90.56 83 GLU A CA 1
ATOM 634 C C . GLU A 1 83 ? -0.046 0.022 -13.418 1.00 90.56 83 GLU A C 1
ATOM 636 O O . GLU A 1 83 ? 0.355 -0.778 -14.265 1.00 90.56 83 GLU A O 1
ATOM 641 N N . SER A 1 84 ? 0.192 1.333 -13.546 1.00 89.69 84 SER A N 1
ATOM 642 C CA . SER A 1 84 ? 0.850 1.890 -14.731 1.00 89.69 84 SER A CA 1
ATOM 643 C C . SER A 1 84 ? 2.286 1.393 -14.925 1.00 89.69 84 SER A C 1
ATOM 645 O O . SER A 1 84 ? 2.770 1.408 -16.057 1.00 89.69 84 SER A O 1
ATOM 647 N N . ILE A 1 85 ? 2.956 0.894 -13.874 1.00 90.00 85 ILE A N 1
ATOM 648 C CA . ILE A 1 85 ? 4.312 0.343 -14.010 1.00 90.00 85 ILE A CA 1
ATOM 649 C C . ILE A 1 85 ? 4.324 -0.957 -14.810 1.00 90.00 85 ILE A C 1
ATOM 651 O O . ILE A 1 85 ? 5.347 -1.313 -15.384 1.00 90.00 85 ILE A O 1
ATOM 655 N N . MET A 1 86 ? 3.189 -1.653 -14.910 1.00 89.94 86 MET A N 1
ATOM 656 C CA . MET A 1 86 ? 3.053 -2.841 -15.752 1.00 89.94 86 MET A CA 1
ATOM 657 C C . MET A 1 86 ? 2.966 -2.500 -17.247 1.00 89.94 86 MET A C 1
ATOM 659 O O . MET A 1 86 ? 2.947 -3.411 -18.072 1.00 89.94 86 MET A O 1
ATOM 663 N N . THR A 1 87 ? 2.917 -1.215 -17.619 1.00 88.75 87 THR A N 1
ATOM 664 C CA . THR A 1 87 ? 2.808 -0.764 -19.011 1.00 88.75 87 THR A CA 1
ATOM 665 C C . THR A 1 87 ? 4.123 -0.135 -19.492 1.00 88.75 87 THR A C 1
ATOM 667 O O . THR A 1 87 ? 4.568 0.850 -18.907 1.00 88.75 87 THR A O 1
ATOM 670 N N . PRO A 1 88 ? 4.722 -0.617 -20.599 1.00 87.31 88 PRO A N 1
ATOM 671 C CA . PRO A 1 88 ? 4.257 -1.703 -21.467 1.00 87.31 88 PRO A CA 1
ATOM 672 C C . PRO A 1 88 ? 4.385 -3.089 -20.816 1.00 87.31 88 PRO A C 1
ATOM 674 O O . PRO A 1 88 ? 5.278 -3.323 -20.004 1.00 87.31 88 PRO A O 1
ATOM 677 N N . ALA A 1 89 ? 3.491 -4.009 -21.195 1.00 86.06 89 ALA A N 1
ATOM 678 C CA . ALA A 1 89 ? 3.451 -5.362 -20.644 1.00 86.06 89 ALA A CA 1
ATOM 679 C C . ALA A 1 89 ? 4.772 -6.113 -20.875 1.00 86.06 89 ALA A C 1
ATOM 681 O O . ALA A 1 89 ? 5.333 -6.070 -21.971 1.00 86.06 89 ALA A O 1
ATOM 682 N N . GLY A 1 90 ? 5.232 -6.830 -19.847 1.00 83.44 90 GLY A N 1
ATOM 683 C CA . GLY A 1 90 ? 6.470 -7.613 -19.899 1.00 83.44 90 GLY A CA 1
ATOM 684 C C . GLY A 1 90 ? 7.754 -6.798 -19.723 1.00 83.44 90 GLY A C 1
ATOM 685 O O . GLY A 1 90 ? 8.821 -7.293 -20.074 1.00 83.44 90 GLY A O 1
ATOM 686 N N . ASN A 1 91 ? 7.670 -5.567 -19.209 1.00 89.44 91 ASN A N 1
ATOM 687 C CA . ASN A 1 91 ? 8.857 -4.802 -18.830 1.00 89.44 91 ASN A CA 1
ATOM 688 C C . ASN A 1 91 ? 9.567 -5.431 -17.617 1.00 89.44 91 ASN A C 1
ATOM 690 O O . ASN A 1 91 ? 8.918 -6.017 -16.745 1.00 89.44 91 ASN A O 1
ATOM 694 N N . ALA A 1 92 ? 10.894 -5.289 -17.559 1.00 90.94 92 ALA A N 1
ATOM 695 C CA . ALA A 1 92 ? 11.703 -5.886 -16.498 1.00 90.94 92 ALA A CA 1
ATOM 696 C C . ALA A 1 92 ? 11.380 -5.299 -15.114 1.00 90.94 92 ALA A C 1
ATOM 698 O O . ALA A 1 92 ? 11.393 -6.017 -14.122 1.00 90.94 92 ALA A O 1
ATOM 699 N N . TYR A 1 93 ? 11.023 -4.013 -15.044 1.00 91.06 93 TYR A N 1
ATOM 700 C CA . TYR A 1 93 ? 10.754 -3.334 -13.776 1.00 91.06 93 TYR A CA 1
ATOM 701 C C . TYR A 1 93 ? 9.568 -3.939 -13.022 1.00 91.06 93 TYR A C 1
ATOM 703 O O . TYR A 1 93 ? 9.699 -4.336 -11.869 1.00 91.06 93 TYR A O 1
ATOM 711 N N . ALA A 1 94 ? 8.417 -4.061 -13.683 1.00 91.88 94 ALA A N 1
ATOM 712 C CA . ALA A 1 94 ? 7.239 -4.680 -13.094 1.00 91.88 94 ALA A CA 1
ATOM 713 C C . ALA A 1 94 ? 7.488 -6.151 -12.746 1.00 91.88 94 ALA A C 1
ATOM 715 O O . ALA A 1 94 ? 6.998 -6.609 -11.719 1.00 91.88 94 ALA A O 1
ATOM 716 N N . ALA A 1 95 ? 8.247 -6.882 -13.572 1.00 92.25 95 ALA A N 1
ATOM 717 C CA . ALA A 1 95 ? 8.582 -8.278 -13.308 1.00 92.25 95 ALA A CA 1
ATOM 718 C C . ALA A 1 95 ? 9.369 -8.440 -11.998 1.00 92.25 95 ALA A C 1
ATOM 720 O O . ALA A 1 95 ? 8.964 -9.239 -11.160 1.00 92.25 95 ALA A O 1
ATOM 721 N N . GLU A 1 96 ? 10.409 -7.630 -11.781 1.00 92.19 96 GLU A N 1
ATOM 722 C CA . GLU A 1 96 ? 11.206 -7.659 -10.545 1.00 92.19 96 GLU A CA 1
ATOM 723 C C . GLU A 1 96 ? 10.402 -7.215 -9.312 1.00 92.19 96 GLU A C 1
ATOM 725 O O . GLU A 1 96 ? 10.514 -7.808 -8.236 1.00 92.19 96 GLU A O 1
ATOM 730 N N . VAL A 1 97 ? 9.539 -6.199 -9.454 1.00 92.75 97 VAL A N 1
ATOM 731 C CA . VAL A 1 97 ? 8.637 -5.779 -8.366 1.00 92.75 97 VAL A CA 1
ATOM 732 C C . VAL A 1 97 ? 7.687 -6.916 -7.984 1.00 92.75 97 VAL A C 1
ATOM 734 O O . VAL A 1 97 ? 7.518 -7.206 -6.800 1.00 92.75 97 VAL A O 1
ATOM 737 N N . MET A 1 98 ? 7.084 -7.581 -8.971 1.00 93.62 98 MET A N 1
ATOM 738 C CA . MET A 1 98 ? 6.172 -8.705 -8.742 1.00 93.62 98 MET A CA 1
ATOM 739 C C . MET A 1 98 ? 6.886 -9.923 -8.146 1.00 93.62 98 MET A C 1
ATOM 741 O O . MET A 1 98 ? 6.335 -10.544 -7.238 1.00 93.62 98 MET A O 1
ATOM 745 N N . ASP A 1 99 ? 8.105 -10.233 -8.596 1.00 93.56 99 ASP A N 1
ATOM 746 C CA . ASP A 1 99 ? 8.912 -11.329 -8.045 1.00 93.56 99 ASP A CA 1
ATOM 747 C C . ASP A 1 99 ? 9.265 -11.072 -6.574 1.00 93.56 99 ASP A C 1
ATOM 749 O O . ASP A 1 99 ? 9.060 -11.929 -5.715 1.00 93.56 99 ASP A O 1
ATOM 753 N N . THR A 1 100 ? 9.667 -9.838 -6.253 1.00 93.62 100 THR A N 1
ATOM 754 C CA . THR A 1 100 ? 9.995 -9.438 -4.877 1.00 93.62 100 THR A CA 1
ATOM 755 C C . THR A 1 100 ? 8.783 -9.519 -3.941 1.00 93.62 100 THR A C 1
ATOM 757 O O . THR A 1 100 ? 8.918 -9.907 -2.779 1.00 93.62 100 THR A O 1
ATOM 760 N N . LEU A 1 101 ? 7.590 -9.160 -4.426 1.00 92.25 101 LEU A N 1
ATOM 761 C CA . LEU A 1 101 ? 6.344 -9.221 -3.651 1.00 92.25 101 LEU A CA 1
ATOM 762 C C . LEU A 1 101 ? 5.714 -10.622 -3.619 1.00 92.25 101 LEU A C 1
ATOM 764 O O . LEU A 1 101 ? 4.866 -10.894 -2.767 1.00 92.25 101 LEU A O 1
ATOM 768 N N . GLY A 1 102 ? 6.102 -11.510 -4.538 1.00 92.31 102 GLY A N 1
ATOM 769 C CA . GLY A 1 102 ? 5.444 -12.796 -4.759 1.00 92.31 102 GLY A CA 1
ATOM 770 C C . GLY A 1 102 ? 4.020 -12.655 -5.309 1.00 92.31 102 GLY A C 1
ATOM 771 O O . GLY A 1 102 ? 3.164 -13.494 -5.022 1.00 92.31 102 GLY A O 1
ATOM 772 N N . TRP A 1 103 ? 3.738 -11.575 -6.041 1.00 92.19 103 TRP A N 1
ATOM 773 C CA . TRP A 1 103 ? 2.412 -11.273 -6.591 1.00 92.19 103 TRP A CA 1
ATOM 774 C C . TRP A 1 103 ? 2.324 -11.660 -8.068 1.00 92.19 103 TRP A C 1
ATOM 776 O O . TRP A 1 103 ? 3.318 -11.657 -8.788 1.00 92.19 103 TRP A O 1
ATOM 786 N N . SER A 1 104 ? 1.119 -11.996 -8.537 1.00 88.94 104 SER A N 1
ATOM 787 C CA . SER A 1 104 ? 0.872 -12.311 -9.953 1.00 88.94 104 SER A CA 1
ATOM 788 C C . SER A 1 104 ? 0.729 -11.073 -10.834 1.00 88.94 104 SER A C 1
ATOM 790 O O . SER A 1 104 ? 0.921 -11.158 -12.046 1.00 88.94 104 SER A O 1
ATOM 792 N N . ASP A 1 105 ? 0.338 -9.953 -10.234 1.00 90.56 105 ASP A N 1
ATOM 793 C CA . ASP A 1 105 ? 0.041 -8.695 -10.899 1.00 90.56 105 ASP A CA 1
ATOM 794 C C . ASP A 1 105 ? 0.020 -7.546 -9.880 1.00 90.56 105 ASP A C 1
ATOM 796 O O . ASP A 1 105 ? -0.004 -7.759 -8.667 1.00 90.56 105 ASP A O 1
ATOM 800 N N . LEU A 1 106 ? 0.037 -6.320 -10.397 1.00 90.81 106 LEU A N 1
ATOM 801 C CA . LEU A 1 106 ? -0.062 -5.074 -9.636 1.00 90.81 106 LEU A CA 1
ATOM 802 C C . LEU A 1 106 ? -1.355 -4.324 -9.982 1.00 90.81 106 LEU A C 1
ATOM 804 O O . LEU A 1 106 ? -1.403 -3.094 -9.919 1.00 90.81 106 LEU A O 1
ATOM 808 N N . ASN A 1 107 ? -2.387 -5.060 -10.401 1.00 91.25 107 ASN A N 1
ATOM 809 C CA . ASN A 1 107 ? -3.659 -4.470 -10.791 1.00 91.25 107 ASN A CA 1
ATOM 810 C C . ASN A 1 107 ? -4.392 -3.941 -9.567 1.00 91.25 107 ASN A C 1
ATOM 812 O O . ASN A 1 107 ? -4.287 -4.502 -8.471 1.00 91.25 107 ASN A O 1
ATOM 816 N N . GLN A 1 108 ? -5.225 -2.927 -9.791 1.00 89.31 108 GLN A N 1
ATOM 817 C CA . GLN A 1 108 ? -6.043 -2.331 -8.744 1.00 89.31 108 GLN A CA 1
ATOM 818 C C . GLN A 1 108 ? -6.796 -3.337 -7.879 1.00 89.31 108 GLN A C 1
ATOM 820 O O . GLN A 1 108 ? -6.655 -3.329 -6.660 1.00 89.31 108 GLN A O 1
ATOM 825 N N . ALA A 1 109 ? -7.514 -4.266 -8.506 1.00 87.50 109 ALA A N 1
ATOM 826 C CA . ALA A 1 109 ? -8.320 -5.249 -7.791 1.00 87.50 109 ALA A CA 1
ATOM 827 C C . ALA A 1 109 ? -7.506 -6.145 -6.833 1.00 87.50 109 ALA A C 1
ATOM 829 O O . ALA A 1 109 ? -8.050 -6.630 -5.842 1.00 87.50 109 ALA A O 1
ATOM 830 N N . THR A 1 110 ? -6.223 -6.376 -7.122 1.00 87.69 110 THR A N 1
ATOM 831 C CA . THR A 1 110 ? -5.369 -7.288 -6.351 1.00 87.69 110 THR A CA 1
ATOM 832 C C . THR A 1 110 ? -4.886 -6.635 -5.067 1.00 87.69 110 THR A C 1
ATOM 834 O O . THR A 1 110 ? -5.029 -7.227 -3.999 1.00 87.69 110 THR A O 1
ATOM 837 N N . TYR A 1 111 ? -4.364 -5.407 -5.145 1.00 87.19 111 TYR A N 1
ATOM 838 C CA . TYR A 1 111 ? -3.919 -4.695 -3.947 1.00 87.19 111 TYR A CA 1
ATOM 839 C C . TYR A 1 111 ? -5.086 -4.077 -3.170 1.00 87.19 111 TYR A C 1
ATOM 841 O O . TYR A 1 111 ? -5.025 -4.025 -1.948 1.00 87.19 111 TYR A O 1
ATOM 849 N N . GLU A 1 112 ? -6.174 -3.670 -3.832 1.00 87.25 112 GLU A N 1
ATOM 850 C CA . GLU A 1 112 ? -7.372 -3.142 -3.164 1.00 87.25 112 GLU A CA 1
ATOM 851 C C . GLU A 1 112 ? -7.996 -4.178 -2.224 1.00 87.25 112 GLU A C 1
ATOM 853 O O . GLU A 1 112 ? -8.426 -3.834 -1.126 1.00 87.25 112 GLU A O 1
ATOM 858 N N . ALA A 1 113 ? -7.967 -5.461 -2.596 1.00 86.56 113 ALA A N 1
ATOM 859 C CA . ALA A 1 113 ? -8.424 -6.549 -1.734 1.00 86.56 113 ALA A CA 1
ATOM 860 C C . ALA A 1 113 ? -7.575 -6.729 -0.460 1.00 86.56 113 ALA A C 1
ATOM 862 O O . ALA A 1 113 ? -8.024 -7.389 0.477 1.00 86.56 113 ALA A O 1
ATOM 863 N N . MET A 1 114 ? -6.358 -6.181 -0.432 1.00 88.69 114 MET A N 1
ATOM 864 C CA . MET A 1 114 ? -5.446 -6.232 0.713 1.00 88.69 114 MET A CA 1
ATOM 865 C C . MET A 1 114 ? -5.487 -4.956 1.563 1.00 88.69 114 MET A C 1
ATOM 867 O O . MET A 1 114 ? -4.938 -4.957 2.662 1.00 88.69 114 MET A O 1
ATOM 871 N N . LEU A 1 115 ? -6.109 -3.880 1.066 1.00 88.25 115 LEU A N 1
ATOM 872 C CA . LEU A 1 115 ? -6.225 -2.619 1.790 1.00 88.25 115 LEU A CA 1
ATOM 873 C C . LEU A 1 115 ? -7.307 -2.728 2.858 1.00 88.25 115 LEU A C 1
ATOM 875 O O . LEU A 1 115 ? -8.504 -2.803 2.580 1.00 88.25 115 LEU A O 1
ATOM 879 N N . GLU A 1 116 ? -6.876 -2.677 4.109 1.00 87.75 116 GLU A N 1
ATOM 880 C CA . GLU A 1 116 ? -7.762 -2.750 5.252 1.00 87.75 116 GLU A CA 1
ATOM 881 C C . GLU A 1 116 ? -8.425 -1.406 5.508 1.00 87.75 116 GLU A C 1
ATOM 883 O O . GLU A 1 116 ? -9.560 -1.404 5.964 1.00 87.75 116 GLU A O 1
ATOM 888 N N . SER A 1 117 ? -7.800 -0.257 5.223 1.00 82.94 117 SER A N 1
ATOM 889 C CA . SER A 1 117 ? -8.394 1.068 5.478 1.00 82.94 117 SER A CA 1
ATOM 890 C C . SER A 1 117 ? -9.266 1.608 4.339 1.00 82.94 117 SER A C 1
ATOM 892 O O . SER A 1 117 ? -9.787 2.716 4.466 1.00 82.94 117 SER A O 1
ATOM 894 N N . ALA A 1 118 ? -9.481 0.839 3.268 1.00 81.44 118 ALA A N 1
ATOM 895 C CA . ALA A 1 118 ? -10.337 1.231 2.152 1.00 81.44 118 ALA A CA 1
ATOM 896 C C . ALA A 1 118 ? -11.768 1.580 2.621 1.00 81.44 118 ALA A C 1
ATOM 898 O O . ALA A 1 118 ? -12.401 0.839 3.385 1.00 81.44 118 ALA A O 1
ATOM 899 N N . HIS A 1 119 ? -12.281 2.733 2.175 1.00 78.88 119 HIS A N 1
ATOM 900 C CA . HIS A 1 119 ? -13.647 3.207 2.473 1.00 78.88 119 HIS A CA 1
ATOM 901 C C . HIS A 1 119 ? -14.555 3.259 1.243 1.00 78.88 119 HIS A C 1
ATOM 903 O O . HIS A 1 119 ? -15.764 3.456 1.386 1.00 78.88 119 HIS A O 1
ATOM 909 N N . GLU A 1 120 ? -13.988 3.097 0.051 1.00 78.75 120 GLU A N 1
ATOM 910 C CA . GLU A 1 120 ? -14.687 3.093 -1.230 1.00 78.75 120 GLU A CA 1
ATOM 911 C C . GLU A 1 120 ? -14.091 2.042 -2.160 1.00 78.75 120 GLU A C 1
ATOM 913 O O . GLU A 1 120 ? -12.978 1.580 -1.946 1.00 78.75 120 GLU A O 1
ATOM 918 N N . SER A 1 121 ? -14.853 1.676 -3.188 1.00 80.38 121 SER A N 1
ATOM 919 C CA . SER A 1 121 ? -14.320 0.933 -4.326 1.00 80.38 121 SER A CA 1
ATOM 920 C C . SER A 1 121 ? -13.421 1.828 -5.176 1.00 80.38 121 SER A C 1
ATOM 922 O O . SER A 1 121 ? -13.716 3.017 -5.320 1.00 80.38 121 SER A O 1
ATOM 924 N N . ASN A 1 122 ? -12.437 1.233 -5.841 1.00 83.75 122 ASN A N 1
ATOM 925 C CA . ASN A 1 122 ? -11.440 1.890 -6.679 1.00 83.75 122 ASN A CA 1
ATOM 926 C C . ASN A 1 122 ? -10.388 2.680 -5.879 1.00 83.75 122 ASN A C 1
ATOM 928 O O . ASN A 1 122 ? -9.962 3.759 -6.298 1.00 83.75 122 ASN A O 1
ATOM 932 N N . CYS A 1 123 ? -9.926 2.141 -4.749 1.00 84.62 123 CYS A N 1
ATOM 933 C CA . CYS A 1 123 ? -8.717 2.654 -4.105 1.00 84.62 123 CYS A CA 1
ATOM 934 C C . CYS A 1 123 ? -7.509 2.418 -5.017 1.00 84.62 123 CYS A C 1
ATOM 936 O O . CYS A 1 123 ? -7.257 1.293 -5.439 1.00 84.62 123 CYS A O 1
ATOM 938 N N . GLU A 1 124 ? -6.754 3.464 -5.325 1.00 88.25 124 GLU A N 1
ATOM 939 C CA . GLU A 1 124 ? -5.511 3.381 -6.095 1.00 88.25 124 GLU A CA 1
ATOM 940 C C . GLU A 1 124 ? -4.293 3.653 -5.214 1.00 88.25 124 GLU A C 1
ATOM 942 O O . GLU A 1 124 ? -4.322 4.545 -4.358 1.00 88.25 124 GLU A O 1
ATOM 947 N N . ILE A 1 125 ? -3.203 2.937 -5.491 1.00 89.75 125 ILE A N 1
ATOM 948 C CA . ILE A 1 125 ? -1.871 3.239 -4.960 1.00 89.75 125 ILE A CA 1
ATOM 949 C C . ILE A 1 125 ? -1.130 4.079 -5.992 1.00 89.75 125 ILE A C 1
ATOM 951 O O . ILE A 1 125 ? -1.017 3.686 -7.154 1.00 89.75 125 ILE A O 1
ATOM 955 N N . TRP A 1 126 ? -0.603 5.214 -5.556 1.00 89.44 126 TRP A N 1
ATOM 956 C CA . TRP A 1 126 ? 0.177 6.129 -6.375 1.00 89.44 126 TRP A CA 1
ATOM 957 C C . TRP A 1 126 ? 1.633 6.141 -5.936 1.00 89.44 126 TRP A C 1
ATOM 959 O O . TRP A 1 126 ? 1.948 5.946 -4.762 1.00 89.44 126 TRP A O 1
ATOM 969 N N . ILE A 1 127 ? 2.515 6.359 -6.906 1.00 89.06 127 ILE A N 1
ATOM 970 C CA . ILE A 1 127 ? 3.963 6.383 -6.756 1.00 89.06 127 ILE A CA 1
ATOM 971 C C . ILE A 1 127 ? 4.532 7.617 -7.466 1.00 89.06 127 ILE A C 1
ATOM 973 O O . ILE A 1 127 ? 4.089 7.976 -8.560 1.00 89.06 127 ILE A O 1
ATOM 977 N N . ALA A 1 128 ? 5.517 8.275 -6.860 1.00 88.12 128 ALA A N 1
ATOM 978 C CA . ALA A 1 128 ? 6.217 9.408 -7.464 1.00 88.12 128 ALA A CA 1
ATOM 979 C C . ALA A 1 128 ? 7.638 9.549 -6.919 1.00 88.12 128 ALA A C 1
ATOM 981 O O . ALA A 1 128 ? 7.891 9.282 -5.750 1.00 88.12 128 ALA A O 1
ATOM 982 N N . TYR A 1 129 ? 8.569 10.039 -7.731 1.00 83.19 129 TYR A N 1
ATOM 983 C CA . TYR A 1 129 ? 9.922 10.347 -7.284 1.00 83.19 129 TYR A CA 1
ATOM 984 C C . TYR A 1 129 ? 9.932 11.633 -6.438 1.00 83.19 129 TYR A C 1
ATOM 986 O O . TYR A 1 129 ? 9.483 12.682 -6.901 1.00 83.19 129 TYR A O 1
ATOM 994 N N . GLN A 1 130 ? 10.471 11.580 -5.214 1.00 76.12 130 GLN A N 1
ATOM 995 C CA . GLN A 1 130 ? 10.515 12.719 -4.280 1.00 76.12 130 GLN A CA 1
ATOM 996 C C . GLN A 1 130 ? 11.915 13.356 -4.142 1.00 76.12 130 GLN A C 1
ATOM 998 O O . GLN A 1 130 ? 12.079 14.349 -3.433 1.00 76.12 130 GLN A O 1
ATOM 1003 N N . GLY A 1 131 ? 12.938 12.828 -4.828 1.00 63.09 131 GLY A N 1
ATOM 1004 C CA . GLY A 1 131 ? 14.259 13.471 -4.921 1.00 63.09 131 GLY A CA 1
ATOM 1005 C C . GLY A 1 131 ? 15.163 13.366 -3.687 1.00 63.09 131 GLY A C 1
ATOM 1006 O O . GLY A 1 131 ? 16.199 14.031 -3.647 1.00 63.09 131 GLY A O 1
ATOM 1007 N N . GLY A 1 132 ? 14.809 12.554 -2.686 1.00 61.72 132 GLY A N 1
ATOM 1008 C CA . GLY A 1 132 ? 15.624 12.321 -1.490 1.00 61.72 132 GLY A CA 1
ATOM 1009 C C . GLY A 1 132 ? 16.722 11.268 -1.693 1.00 61.72 132 GLY A C 1
ATOM 1010 O O . GLY A 1 132 ? 16.548 10.312 -2.437 1.00 61.72 132 GLY A O 1
ATOM 1011 N N . VAL A 1 133 ? 17.860 11.414 -0.995 1.00 55.78 133 VAL A N 1
ATOM 1012 C CA . VAL A 1 133 ? 18.994 10.459 -1.058 1.00 55.78 133 VAL A CA 1
ATOM 1013 C C . VAL A 1 133 ? 18.715 9.161 -0.285 1.00 55.78 133 VAL A C 1
ATOM 1015 O O . VAL A 1 133 ? 19.236 8.114 -0.650 1.00 55.78 133 VAL A O 1
ATOM 1018 N N . GLN A 1 134 ? 17.919 9.218 0.791 1.00 53.00 134 GLN A N 1
ATOM 1019 C CA . GLN A 1 134 ? 17.562 8.032 1.591 1.00 53.00 134 GLN A CA 1
ATOM 1020 C C . GLN A 1 134 ? 16.227 7.410 1.194 1.00 53.00 134 GLN A C 1
ATOM 1022 O O . GLN A 1 134 ? 16.009 6.231 1.455 1.00 53.00 134 GLN A O 1
ATOM 1027 N N . ASN A 1 135 ? 15.358 8.194 0.563 1.00 59.84 135 ASN A N 1
ATOM 1028 C CA . ASN A 1 135 ? 14.098 7.702 0.064 1.00 59.84 135 ASN A CA 1
ATOM 1029 C C . ASN A 1 135 ? 13.748 8.417 -1.258 1.00 59.84 135 ASN A C 1
ATOM 1031 O O . ASN A 1 135 ? 13.352 9.591 -1.262 1.00 59.84 135 ASN A O 1
ATOM 1035 N N . PRO A 1 136 ? 14.019 7.757 -2.397 1.00 73.00 136 PRO A N 1
ATOM 1036 C CA . PRO A 1 136 ? 13.836 8.363 -3.704 1.00 73.00 136 PRO A CA 1
ATOM 1037 C C . PRO A 1 136 ? 12.366 8.449 -4.121 1.00 73.00 136 PRO A C 1
ATOM 1039 O O . PRO A 1 136 ? 12.053 9.265 -4.988 1.00 73.00 136 PRO A O 1
ATOM 1042 N N . ILE A 1 137 ? 11.469 7.642 -3.540 1.00 84.06 137 ILE A N 1
ATOM 1043 C CA . ILE A 1 137 ? 10.105 7.443 -4.041 1.00 84.06 137 ILE A CA 1
ATOM 1044 C C . ILE A 1 137 ? 9.101 7.619 -2.904 1.00 84.06 137 ILE A C 1
ATOM 1046 O O . ILE A 1 137 ? 9.176 6.966 -1.876 1.00 84.06 137 ILE A O 1
ATOM 1050 N N . ALA A 1 138 ? 8.106 8.461 -3.123 1.00 85.69 138 ALA A N 1
ATOM 1051 C CA . ALA A 1 138 ? 6.937 8.528 -2.276 1.00 85.69 138 ALA A CA 1
ATOM 1052 C C . ALA A 1 138 ? 5.836 7.619 -2.813 1.00 85.69 138 ALA A C 1
ATOM 1054 O O . ALA A 1 138 ? 5.618 7.543 -4.026 1.00 85.69 138 ALA A O 1
ATOM 1055 N N . MET A 1 139 ? 5.111 6.981 -1.902 1.00 88.19 139 MET A N 1
ATOM 1056 C CA . MET A 1 139 ? 3.921 6.204 -2.219 1.00 88.19 139 MET A CA 1
ATOM 1057 C C . MET A 1 139 ? 2.763 6.624 -1.329 1.00 88.19 139 MET A C 1
ATOM 1059 O O . MET A 1 139 ? 2.982 6.970 -0.168 1.00 88.19 139 MET A O 1
ATOM 1063 N N . TRP A 1 140 ? 1.540 6.596 -1.851 1.00 88.31 140 TRP A N 1
ATOM 1064 C CA . TRP A 1 140 ? 0.340 6.872 -1.064 1.00 88.31 140 TRP A CA 1
ATOM 1065 C C . TRP A 1 140 ? -0.887 6.147 -1.600 1.00 88.31 140 TRP A C 1
ATOM 1067 O O . TRP A 1 140 ? -0.965 5.801 -2.778 1.00 88.31 140 TRP A O 1
ATOM 1077 N N . ILE A 1 141 ? -1.853 5.933 -0.712 1.00 87.44 141 ILE A N 1
ATOM 1078 C CA . ILE A 1 141 ? -3.143 5.319 -1.028 1.00 87.44 141 ILE A CA 1
ATOM 1079 C C . ILE A 1 141 ? -4.189 6.426 -1.162 1.00 87.44 141 ILE A C 1
ATOM 1081 O O . ILE A 1 141 ? -4.275 7.316 -0.324 1.00 87.44 141 ILE A O 1
ATOM 1085 N N . THR A 1 142 ? -4.982 6.401 -2.226 1.00 85.19 142 THR A N 1
ATOM 1086 C CA . THR A 1 142 ? -6.107 7.333 -2.418 1.00 85.19 142 THR A CA 1
ATOM 1087 C C . THR A 1 142 ? -7.332 6.921 -1.603 1.00 85.19 142 THR A C 1
ATOM 1089 O O . THR A 1 142 ? -7.399 5.813 -1.080 1.00 85.19 142 THR A O 1
ATOM 1092 N N . THR A 1 143 ? -8.336 7.800 -1.515 1.00 80.25 143 THR A N 1
ATOM 1093 C CA . THR A 1 143 ? -9.634 7.580 -0.832 1.00 80.25 143 THR A CA 1
ATOM 1094 C C . THR A 1 143 ? -9.586 7.522 0.702 1.00 80.25 143 THR A C 1
ATOM 1096 O O . THR A 1 143 ? -10.643 7.564 1.345 1.00 80.25 143 THR A O 1
ATOM 1099 N N . THR A 1 144 ? -8.386 7.503 1.292 1.00 80.38 144 THR A N 1
ATOM 1100 C CA . THR A 1 144 ? -8.173 7.453 2.740 1.00 80.38 144 THR A CA 1
ATOM 1101 C C . THR A 1 144 ? -7.110 8.456 3.196 1.00 80.38 144 THR A C 1
ATOM 1103 O O . THR A 1 144 ? -5.979 8.453 2.712 1.00 80.38 144 THR A O 1
ATOM 1106 N N . ASP A 1 145 ? -7.460 9.283 4.185 1.00 83.00 145 ASP A N 1
ATOM 1107 C CA . ASP A 1 145 ? -6.549 10.236 4.816 1.00 83.00 145 ASP A CA 1
ATOM 1108 C C . ASP A 1 145 ? -5.483 9.539 5.686 1.00 83.00 145 ASP A C 1
ATOM 1110 O O . ASP A 1 145 ? -5.594 8.374 6.066 1.00 83.00 145 ASP A O 1
ATOM 1114 N N . SER A 1 146 ? -4.463 10.289 6.097 1.00 80.00 146 SER A N 1
ATOM 1115 C CA . SER A 1 146 ? -3.380 9.854 6.998 1.00 80.00 146 SER A CA 1
ATOM 1116 C C . SER A 1 146 ? -3.836 9.327 8.370 1.00 80.00 146 SER A C 1
ATOM 1118 O O . SER A 1 146 ? -3.023 8.861 9.168 1.00 80.00 146 SER A O 1
ATOM 1120 N N . ARG A 1 147 ? -5.127 9.423 8.699 1.00 79.50 147 ARG A N 1
ATOM 1121 C CA . ARG A 1 147 ? -5.731 8.929 9.941 1.00 79.50 147 ARG A CA 1
ATOM 1122 C C . ARG A 1 147 ? -6.657 7.739 9.699 1.00 79.50 147 ARG A C 1
ATOM 1124 O O . ARG A 1 147 ? -7.311 7.310 10.652 1.00 79.50 147 ARG A O 1
ATOM 1131 N N . GLY A 1 148 ? -6.727 7.214 8.477 1.00 78.44 148 GLY A N 1
ATOM 1132 C CA . GLY A 1 148 ? -7.592 6.093 8.138 1.00 78.44 148 GLY A CA 1
ATOM 1133 C C . GLY A 1 148 ? -9.053 6.478 7.953 1.00 78.44 148 GLY A C 1
ATOM 1134 O O . GLY A 1 148 ? -9.919 5.618 8.104 1.00 78.44 148 GLY A O 1
ATOM 1135 N N . LYS A 1 149 ? -9.364 7.752 7.698 1.00 83.38 149 LYS A N 1
ATOM 1136 C CA . LYS A 1 149 ? -10.724 8.223 7.418 1.00 83.38 149 LYS A CA 1
ATOM 1137 C C . LYS A 1 149 ? -10.925 8.411 5.927 1.00 83.38 149 LYS A C 1
ATOM 1139 O O . LYS A 1 149 ? -10.015 8.816 5.220 1.00 83.38 149 LYS A O 1
ATOM 1144 N N . ARG A 1 150 ? -12.159 8.194 5.479 1.00 83.12 150 ARG A N 1
ATOM 1145 C CA . ARG A 1 150 ? -12.570 8.453 4.100 1.00 83.12 150 ARG A CA 1
ATOM 1146 C C . ARG A 1 150 ? -12.237 9.890 3.687 1.00 83.12 150 ARG A C 1
ATOM 1148 O O . ARG A 1 150 ? -12.777 10.832 4.269 1.00 83.12 150 ARG A O 1
ATOM 1155 N N . ASP A 1 151 ? -11.420 10.025 2.652 1.00 79.81 151 ASP A N 1
ATOM 1156 C CA . ASP A 1 151 ? -11.131 11.282 1.970 1.00 79.81 151 ASP A CA 1
ATOM 1157 C C . ASP A 1 151 ? -10.982 11.044 0.464 1.00 79.81 151 ASP A C 1
ATOM 1159 O O . ASP A 1 151 ? -9.986 10.508 -0.008 1.00 79.81 151 ASP A O 1
ATOM 1163 N N . THR A 1 152 ? -11.985 11.467 -0.302 1.00 74.50 152 THR A N 1
ATOM 1164 C CA . THR A 1 152 ? -11.999 11.381 -1.771 1.00 74.50 152 THR A CA 1
ATOM 1165 C C . THR A 1 152 ? -11.753 12.723 -2.447 1.00 74.50 152 THR A C 1
ATOM 1167 O O . THR A 1 152 ? -12.009 12.871 -3.641 1.00 74.50 152 THR A O 1
ATOM 1170 N N . SER A 1 153 ? -11.338 13.742 -1.693 1.00 68.00 153 SER A N 1
ATOM 1171 C CA . SER A 1 153 ? -11.131 15.082 -2.247 1.00 68.00 153 SER A CA 1
ATOM 1172 C C . SER A 1 153 ? -9.842 15.208 -3.066 1.00 68.00 153 SER A C 1
ATOM 1174 O O . SER A 1 153 ? -9.675 16.196 -3.780 1.00 68.00 153 SER A O 1
ATOM 1176 N N . HIS A 1 154 ? -8.988 14.183 -3.035 1.00 65.00 154 HIS A N 1
ATOM 1177 C CA . HIS A 1 154 ? -7.693 14.146 -3.703 1.00 65.00 154 HIS A CA 1
ATOM 1178 C C . HIS A 1 154 ? -7.659 13.013 -4.734 1.00 65.00 154 HIS A C 1
ATOM 1180 O O . HIS A 1 154 ? -7.948 11.860 -4.417 1.00 65.00 154 HIS A O 1
ATOM 1186 N N . SER A 1 155 ? -7.314 13.348 -5.980 1.00 65.06 155 SER A N 1
ATOM 1187 C CA . SER A 1 155 ? -7.267 12.410 -7.110 1.00 65.06 155 SER A CA 1
ATOM 1188 C C . SER A 1 155 ? -5.975 11.591 -7.189 1.00 65.06 155 SER A C 1
ATOM 1190 O O . SER A 1 155 ? -5.779 10.889 -8.174 1.00 65.06 155 SER A O 1
ATOM 1192 N N . GLY A 1 156 ? -5.067 11.708 -6.213 1.00 66.06 156 GLY A N 1
ATOM 1193 C CA . GLY A 1 156 ? -3.773 11.021 -6.222 1.00 66.06 156 GLY A CA 1
ATOM 1194 C C . GLY A 1 156 ? -2.766 11.598 -7.222 1.00 66.06 156 GLY A C 1
ATOM 1195 O O . GLY A 1 156 ? -1.659 11.093 -7.344 1.00 66.06 156 GLY A O 1
ATOM 1196 N N . THR A 1 157 ? -3.123 12.659 -7.947 1.00 71.56 157 THR A N 1
ATOM 1197 C CA . THR A 1 157 ? -2.362 13.174 -9.095 1.00 71.56 157 THR A CA 1
ATOM 1198 C C . THR A 1 157 ? -1.328 14.241 -8.732 1.00 71.56 157 THR A C 1
ATOM 1200 O O . THR A 1 157 ? -0.592 14.682 -9.617 1.00 71.56 157 THR A O 1
ATOM 1203 N N . SER A 1 158 ? -1.262 14.679 -7.468 1.00 72.12 158 SER A N 1
ATOM 1204 C CA . SER A 1 158 ? -0.302 15.688 -7.000 1.00 72.12 158 SER A CA 1
ATOM 1205 C C . SER A 1 158 ? 0.617 15.137 -5.912 1.00 72.12 158 SER A C 1
ATOM 1207 O O . SER A 1 158 ? 0.202 14.381 -5.043 1.00 72.12 158 SER A O 1
ATOM 1209 N N . VAL A 1 159 ? 1.868 15.600 -5.908 1.00 68.19 159 VAL A N 1
ATOM 1210 C CA . VAL A 1 159 ? 2.859 15.358 -4.841 1.00 68.19 159 VAL A CA 1
ATOM 1211 C C . VAL A 1 159 ? 2.398 15.958 -3.498 1.00 68.19 159 VAL A C 1
ATOM 1213 O O . VAL A 1 159 ? 2.865 15.552 -2.435 1.00 68.19 159 VAL A O 1
ATOM 1216 N N . ASP A 1 160 ? 1.438 16.887 -3.516 1.00 67.69 160 ASP A N 1
ATOM 1217 C CA . ASP A 1 160 ? 0.821 17.434 -2.301 1.00 67.69 160 ASP A CA 1
ATOM 1218 C C . ASP A 1 160 ? 0.038 16.370 -1.499 1.00 67.69 160 ASP A C 1
ATOM 1220 O O . ASP A 1 160 ? -0.132 16.506 -0.284 1.00 67.69 160 ASP A O 1
ATOM 1224 N N . ASP A 1 161 ? -0.356 15.264 -2.141 1.00 68.06 161 ASP A N 1
ATOM 1225 C CA . ASP A 1 161 ? -1.135 14.182 -1.528 1.00 68.06 161 ASP A CA 1
ATOM 1226 C C . ASP A 1 161 ? -0.305 13.328 -0.544 1.00 68.06 161 ASP A C 1
ATOM 1228 O O . ASP A 1 161 ? -0.864 12.688 0.352 1.00 68.06 161 ASP A O 1
ATOM 1232 N N . ILE A 1 162 ? 1.034 13.401 -0.611 1.00 67.12 162 ILE A N 1
ATOM 1233 C CA . ILE A 1 162 ? 1.980 12.695 0.281 1.00 67.12 162 ILE A CA 1
ATOM 1234 C C . ILE A 1 162 ? 1.985 13.284 1.714 1.00 67.12 162 ILE A C 1
ATOM 1236 O O . ILE A 1 162 ? 2.790 12.920 2.567 1.00 67.12 162 ILE A O 1
ATOM 1240 N N . GLY A 1 163 ? 1.163 14.289 2.007 1.00 64.38 163 GLY A N 1
ATOM 1241 C CA . GLY A 1 163 ? 0.958 14.801 3.370 1.00 64.38 163 GLY A CA 1
ATOM 1242 C C . GLY A 1 163 ? -0.454 14.588 3.903 1.00 64.38 163 GLY A C 1
ATOM 1243 O O . GLY A 1 163 ? -0.704 14.830 5.084 1.00 64.38 163 GLY A O 1
ATOM 1244 N N . ILE A 1 164 ? -1.370 14.180 3.029 1.00 64.44 164 ILE A N 1
ATOM 1245 C CA . ILE A 1 164 ? -2.808 14.160 3.289 1.00 64.44 164 ILE A CA 1
ATOM 1246 C C . ILE A 1 164 ? -3.277 12.721 3.475 1.00 64.44 164 ILE A C 1
ATOM 1248 O O . ILE A 1 164 ? -4.027 12.450 4.412 1.00 64.44 164 ILE A O 1
ATOM 1252 N N . ASN A 1 165 ? -2.749 11.809 2.660 1.00 73.00 165 ASN A N 1
ATOM 1253 C CA . ASN A 1 165 ? -3.089 10.393 2.640 1.00 73.00 165 ASN A CA 1
ATOM 1254 C C . ASN A 1 165 ? -2.119 9.533 3.465 1.00 73.00 165 ASN A C 1
ATOM 1256 O O . ASN A 1 165 ? -1.058 9.999 3.898 1.00 73.00 165 ASN A O 1
ATOM 1260 N N . ILE A 1 166 ? -2.472 8.259 3.670 1.00 75.38 166 ILE A N 1
ATOM 1261 C CA . ILE A 1 166 ? -1.521 7.252 4.170 1.00 75.38 166 ILE A CA 1
ATOM 1262 C C . ILE A 1 166 ? -0.378 7.163 3.162 1.00 75.38 166 ILE A C 1
ATOM 1264 O O . ILE A 1 166 ? -0.613 6.874 1.987 1.00 75.38 166 ILE A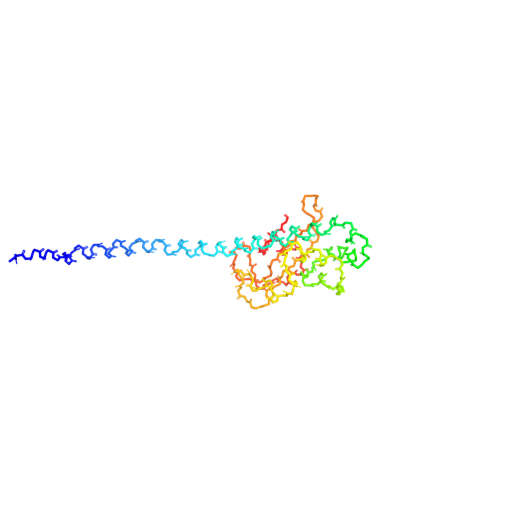 O 1
ATOM 1268 N N . CYS A 1 167 ? 0.843 7.453 3.608 1.00 76.50 167 CYS A N 1
ATOM 1269 C CA . CYS A 1 167 ? 1.991 7.582 2.725 1.00 76.50 167 CYS A CA 1
ATOM 1270 C C . CYS A 1 167 ? 3.282 7.055 3.349 1.00 76.50 167 CYS A C 1
ATOM 1272 O O . CYS A 1 167 ? 3.490 7.138 4.560 1.00 76.50 167 CYS A O 1
ATOM 1274 N N . ILE A 1 168 ? 4.168 6.568 2.484 1.00 77.00 168 ILE A N 1
ATOM 1275 C CA . ILE A 1 168 ? 5.560 6.245 2.799 1.00 77.00 168 ILE A CA 1
ATOM 1276 C C . ILE A 1 168 ? 6.455 7.166 1.970 1.00 77.00 168 ILE A C 1
ATOM 1278 O O . ILE A 1 168 ? 6.164 7.445 0.805 1.00 77.00 168 ILE A O 1
ATOM 1282 N N . LYS A 1 169 ? 7.499 7.683 2.620 1.00 71.69 169 LYS A N 1
ATOM 1283 C CA . LYS A 1 169 ? 8.371 8.760 2.150 1.00 71.69 169 LYS A CA 1
ATOM 1284 C C . LYS A 1 169 ? 9.809 8.497 2.426 1.00 71.69 169 LYS A C 1
ATOM 1286 O O . LYS A 1 169 ? 10.117 7.794 3.419 1.00 71.69 169 LYS A O 1
#